Protein 5K9F (pdb70)

InterPro domains:
  IPR011008 Dimeric alpha-beta barrel [SSF54909] (1-102)
  IPR012577 NIPSNAP [PF07978] (4-102)
  IPR051557 NipSnap domain-containing protein [PTHR21017] (2-102)

Foldseek 3Di:
DKKKKKKFAFDPPCQVVLVVLCVVQPVVLLCVLQPAWPDWDADPDDRHRMIMTMGDDPDPVSNVVSVVVSVPDVSSVVSCVVNVNGTDDMDMDMDDDDPPDDD

B-factor: mean 23.03, std 10.85, range [9.34, 76.18]

Nearest PDB structures (foldseek):
  5k9f-assembly1_A  TM=1.010E+00  e=1.153E-21  Paraburkholderia xenovorans LB400
  2ap6-assembly1_A  TM=9.846E-01  e=4.308E-14  Agrobacterium fabrum str. C58
  1vqs-assembly1_B  TM=9.865E-01  e=3.428E-13  Agrobacterium fabrum str. C58
  1vqy-assembly1_C  TM=9.711E-01  e=2.324E-13  Agrobacterium fabrum str. C58
  1vqy-assembly1_B  TM=9.733E-01  e=2.911E-12  Agrobacterium fabrum str. C58

Sequence (103 aa):
MLVEQRTYWLKPGSVSSTFLSSLYEAEGLAIQAGALGGRLLGYYFSETGDLNRVVIQLLWGFDSFEDRTRRKAILSGNPQWKSSFVGRRAGSMIERQSSSTELLTPAPFSPV

Organism: Paraburkholderia xenovorans (strain LB400) (NCBI:txid266265)

Structure (mmCIF, N/CA/C/O backbone):
data_5K9F
#
_entry.id   5K9F
#
_cell.length_a   95.360
_cell.length_b   95.360
_cell.length_c   63.170
_cell.angle_alpha   90.000
_cell.angle_beta   90.000
_cell.angle_gamma   90.000
#
_symmetry.space_group_name_H-M   'I 4 2 2'
#
loop_
_entity.id
_entity.type
_entity.pdbx_description
1 polymer 'NIPSNAP domain protein'
2 non-polymer 'OXAMIC ACID'
3 non-polymer 'ACETATE ION'
4 water water
#
loop_
_atom_site.group_PDB
_atom_site.id
_atom_site.type_symbol
_atom_site.label_atom_id
_atom_site.label_alt_id
_atom_site.label_comp_id
_atom_site.label_asym_id
_atom_site.label_entity_id
_atom_site.label_seq_id
_atom_site.pdbx_PDB_ins_code
_atom_site.Cartn_x
_atom_site.Cartn_y
_atom_site.Cartn_z
_atom_site.occupancy
_atom_site.B_iso_or_equiv
_atom_site.auth_seq_id
_atom_site.auth_comp_id
_atom_site.auth_asym_id
_atom_site.auth_atom_id
_atom_site.pdbx_PDB_model_num
ATOM 1 N N . MET A 1 9 ? 27.609 12.559 4.565 1.00 35.07 9 MET A N 1
ATOM 2 C CA . MET A 1 9 ? 27.194 12.109 3.243 1.00 24.35 9 MET A CA 1
ATOM 3 C C . MET A 1 9 ? 25.659 11.997 3.162 1.00 28.96 9 MET A C 1
ATOM 4 O O . MET A 1 9 ? 24.986 11.624 4.118 1.00 33.09 9 MET A O 1
ATOM 9 N N . LEU A 1 10 ? 25.113 12.371 2.018 1.00 18.40 10 LEU A N 1
ATOM 10 C CA . LEU A 1 10 ? 23.702 12.184 1.718 1.00 16.99 10 LEU A CA 1
ATOM 11 C C . LEU A 1 10 ? 23.572 11.001 0.770 1.00 18.65 10 LEU A C 1
ATOM 12 O O . LEU A 1 10 ? 24.214 10.981 -0.283 1.00 19.03 10 LEU A O 1
ATOM 17 N N . VAL A 1 11 ? 22.740 10.023 1.123 1.00 15.10 11 VAL A N 1
ATOM 18 C CA . VAL A 1 11 ? 22.595 8.813 0.322 1.00 14.19 11 VAL A CA 1
ATOM 19 C C . VAL A 1 11 ? 21.222 8.798 -0.332 1.00 16.66 11 VAL A C 1
ATOM 20 O O . VAL A 1 11 ? 20.202 9.035 0.328 1.00 16.78 11 VAL A O 1
ATOM 24 N N . GLU A 1 12 ? 21.192 8.542 -1.633 1.00 12.33 12 GLU A N 1
ATOM 25 C CA . GLU A 1 12 ? 19.933 8.410 -2.352 1.00 11.58 12 GLU A CA 1
ATOM 26 C C . GLU A 1 12 ? 19.715 6.956 -2.742 1.00 17.24 12 GLU A C 1
ATOM 27 O O . GLU A 1 12 ? 20.614 6.327 -3.314 1.00 13.51 12 GLU A O 1
ATOM 33 N N . GLN A 1 13 ? 18.531 6.413 -2.428 1.00 10.58 13 GLN A N 1
ATOM 34 C CA . GLN A 1 13 ? 18.171 5.062 -2.863 1.00 10.91 13 GLN A CA 1
ATOM 35 C C . GLN A 1 13 ? 17.037 5.189 -3.869 1.00 13.35 13 GLN A C 1
ATOM 36 O O . GLN A 1 13 ? 15.928 5.601 -3.511 1.00 13.16 13 GLN A O 1
ATOM 42 N N . ARG A 1 14 ? 17.310 4.827 -5.122 1.00 10.35 14 ARG A N 1
ATOM 43 C CA . ARG A 1 14 ? 16.331 4.925 -6.199 1.00 10.59 14 ARG A CA 1
ATOM 44 C C . ARG A 1 14 ? 15.854 3.534 -6.572 1.00 11.98 14 ARG A C 1
ATOM 45 O O . ARG A 1 14 ? 16.645 2.588 -6.616 1.00 14.22 14 ARG A O 1
ATOM 53 N N . THR A 1 15 ? 14.567 3.412 -6.863 1.00 10.26 15 THR A N 1
ATOM 54 C CA . THR A 1 15 ? 14.007 2.142 -7.306 1.00 11.70 15 THR A CA 1
ATOM 55 C C . THR A 1 15 ? 13.295 2.365 -8.627 1.00 13.22 15 THR A C 1
ATOM 56 O O . THR A 1 15 ? 12.464 3.270 -8.736 1.00 12.99 15 THR A O 1
ATOM 60 N N . TYR A 1 16 ? 13.585 1.518 -9.612 1.00 11.32 16 TYR A N 1
ATOM 61 C CA . TYR A 1 16 ? 12.818 1.474 -10.848 1.00 12.44 16 TYR A CA 1
ATOM 62 C C . TYR A 1 16 ? 12.098 0.138 -10.920 1.00 13.87 16 TYR A C 1
ATOM 63 O O . TYR A 1 16 ? 12.706 -0.913 -10.687 1.00 14.94 16 TYR A O 1
ATOM 72 N N . TRP A 1 17 ? 10.805 0.180 -11.227 1.00 10.10 17 TRP A N 1
ATOM 73 C CA . TRP A 1 17 ? 10.040 -1.011 -11.553 1.00 10.48 17 TRP A CA 1
ATOM 74 C C . TRP A 1 17 ? 10.024 -1.144 -13.065 1.00 14.72 17 TRP A C 1
ATOM 75 O O . TRP A 1 17 ? 9.566 -0.233 -13.760 1.00 14.93 17 TRP A O 1
ATOM 86 N N . LEU A 1 18 ? 10.533 -2.264 -13.562 1.00 13.21 18 LEU A N 1
ATOM 87 C CA . LEU A 1 18 ? 10.679 -2.518 -14.986 1.00 13.25 18 LEU A CA 1
ATOM 88 C C . LEU A 1 18 ? 9.585 -3.448 -15.492 1.00 14.94 18 LEU A C 1
ATOM 89 O O . LEU A 1 18 ? 8.942 -4.166 -14.724 1.00 17.23 18 LEU A O 1
ATOM 94 N N . LYS A 1 19 ? 9.381 -3.413 -16.807 1.00 15.06 19 LYS A N 1
ATOM 95 C CA . LYS A 1 19 ? 8.475 -4.349 -17.456 1.00 15.26 19 LYS A CA 1
ATOM 96 C C . LYS A 1 19 ? 8.886 -5.782 -17.119 1.00 14.63 19 LYS A C 1
ATOM 97 O O . LYS A 1 19 ? 10.085 -6.092 -17.095 1.00 18.54 19 LYS A O 1
ATOM 99 N N . PRO A 1 20 ? 7.935 -6.671 -16.841 1.00 14.47 20 PRO A N 1
ATOM 100 C CA . PRO A 1 20 ? 8.301 -8.043 -16.478 1.00 15.13 20 PRO A CA 1
ATOM 101 C C . PRO A 1 20 ? 9.233 -8.662 -17.506 1.00 18.44 20 PRO A C 1
ATOM 102 O O . PRO A 1 20 ? 9.025 -8.541 -18.721 1.00 18.40 20 PRO A O 1
ATOM 106 N N . GLY A 1 21 ? 10.295 -9.286 -17.002 1.00 17.60 21 GLY A N 1
ATOM 107 C CA . GLY A 1 21 ? 11.241 -10.001 -17.821 1.00 19.57 21 GLY A CA 1
ATOM 108 C C . GLY A 1 21 ? 12.366 -9.171 -18.392 1.00 18.18 21 GLY A C 1
ATOM 109 O O . GLY A 1 21 ? 13.232 -9.729 -19.078 1.00 20.62 21 GLY A O 1
ATOM 110 N N . SER A 1 22 ? 12.395 -7.869 -18.131 1.00 18.08 22 SER A N 1
ATOM 111 C CA . SER A 1 22 ? 13.304 -6.972 -18.830 1.00 15.78 22 SER A CA 1
ATOM 112 C C . SER A 1 22 ? 14.557 -6.615 -18.032 1.00 15.19 22 SER A C 1
ATOM 113 O O . SER A 1 22 ? 15.397 -5.861 -18.538 1.00 17.00 22 SER A O 1
ATOM 116 N N . VAL A 1 23 ? 14.728 -7.156 -16.820 1.00 15.80 23 VAL A N 1
ATOM 117 C CA . VAL A 1 23 ? 15.842 -6.728 -15.966 1.00 13.85 23 VAL A CA 1
ATOM 118 C C . VAL A 1 23 ? 17.189 -6.990 -16.637 1.00 16.96 23 VAL A C 1
ATOM 119 O O . VAL A 1 23 ? 18.061 -6.115 -16.671 1.00 16.78 23 VAL A O 1
ATOM 123 N N . SER A 1 24 ? 17.398 -8.201 -17.157 1.00 18.08 24 SER A N 1
ATOM 124 C CA A SER A 1 24 ? 18.691 -8.523 -17.759 0.44 18.58 24 SER A CA 1
ATOM 125 C CA B SER A 1 24 ? 18.706 -8.497 -17.735 0.56 17.85 24 SER A CA 1
ATOM 126 C C . SER A 1 24 ? 18.975 -7.640 -18.969 1.00 19.12 24 SER A C 1
ATOM 127 O O . SER A 1 24 ? 20.117 -7.210 -19.190 1.00 22.46 24 SER A O 1
ATOM 132 N N . THR A 1 25 ? 17.946 -7.362 -19.771 1.00 18.02 25 THR A N 1
ATOM 133 C CA . THR A 1 25 ? 18.122 -6.484 -20.926 1.00 19.40 25 THR A CA 1
ATOM 134 C C . THR A 1 25 ? 18.490 -5.073 -20.485 1.00 17.48 25 THR A C 1
ATOM 135 O O . THR A 1 25 ? 19.398 -4.448 -21.056 1.00 19.21 25 THR A O 1
ATOM 139 N N . PHE A 1 26 ? 17.799 -4.561 -19.464 1.00 15.31 26 PHE A N 1
ATOM 140 C CA . PHE A 1 26 ? 18.088 -3.222 -18.959 1.00 14.19 26 PHE A CA 1
ATOM 141 C C . PHE A 1 26 ? 19.511 -3.138 -18.422 1.00 16.92 26 PHE A C 1
ATOM 142 O O . PHE A 1 26 ? 20.249 -2.194 -18.734 1.00 16.94 26 PHE A O 1
ATOM 150 N N . LEU A 1 27 ? 19.911 -4.113 -17.603 1.00 16.83 27 LEU A N 1
ATOM 151 C CA . LEU A 1 27 ? 21.233 -4.049 -16.984 1.00 15.78 27 LEU A CA 1
ATOM 152 C C . LEU A 1 27 ? 22.340 -4.145 -18.026 1.00 17.02 27 LEU A C 1
ATOM 153 O O . LEU A 1 27 ? 23.371 -3.484 -17.896 1.00 19.52 27 LEU A O 1
ATOM 158 N N . SER A 1 28 ? 22.149 -4.971 -19.055 1.00 20.15 28 SER A N 1
ATOM 159 C CA A SER A 1 28 ? 23.147 -5.067 -20.116 0.58 21.13 28 SER A CA 1
ATOM 160 C CA B SER A 1 28 ? 23.145 -5.070 -20.116 0.42 21.21 28 SER A CA 1
ATOM 161 C C . SER A 1 28 ? 23.253 -3.766 -20.898 1.00 19.24 28 SER A C 1
ATOM 162 O O . SER A 1 28 ? 24.363 -3.311 -21.210 1.00 20.10 28 SER A O 1
ATOM 167 N N . LEU A 1 29 ? 22.113 -3.166 -21.239 1.00 19.10 29 LEU A N 1
ATOM 168 C CA . LEU A 1 29 ? 22.117 -1.915 -21.990 1.00 20.53 29 LEU A CA 1
ATOM 169 C C . LEU A 1 29 ? 22.707 -0.782 -21.161 1.00 19.08 29 LEU A C 1
ATOM 170 O O . LEU A 1 29 ? 23.494 0.027 -21.674 1.00 21.33 29 LEU A O 1
ATOM 175 N N . TYR A 1 30 ? 22.345 -0.716 -19.877 1.00 16.96 30 TYR A N 1
ATOM 176 C CA . TYR A 1 30 ? 22.899 0.301 -18.988 1.00 17.43 30 TYR A CA 1
ATOM 177 C C . TYR A 1 30 ? 24.413 0.158 -18.856 1.00 20.04 30 TYR A C 1
ATOM 178 O O . TYR A 1 30 ? 25.155 1.142 -18.973 1.00 19.78 30 TYR A O 1
ATOM 187 N N . GLU A 1 31 ? 24.900 -1.063 -18.615 1.00 18.95 31 GLU A N 1
ATOM 188 C CA . GLU A 1 31 ? 26.343 -1.222 -18.441 1.00 21.64 31 GLU A CA 1
ATOM 189 C C . GLU A 1 31 ? 27.090 -0.799 -19.697 1.00 20.91 31 GLU A C 1
ATOM 190 O O . GLU A 1 31 ? 28.176 -0.205 -19.622 1.00 23.68 31 GLU A O 1
ATOM 196 N N . ALA A 1 32 ? 26.513 -1.075 -20.867 1.00 21.57 32 ALA A N 1
ATOM 197 C CA . ALA A 1 32 ? 27.208 -0.773 -22.111 1.00 23.17 32 ALA A CA 1
ATOM 198 C C . ALA A 1 32 ? 27.130 0.703 -22.487 1.00 21.69 32 ALA A C 1
ATOM 199 O O . ALA A 1 32 ? 28.073 1.230 -23.092 1.00 24.84 32 ALA A O 1
ATOM 201 N N . GLU A 1 33 ? 26.031 1.385 -22.148 1.00 22.83 33 GLU A N 1
ATOM 202 C CA . GLU A 1 33 ? 25.748 2.710 -22.692 1.00 25.78 33 GLU A CA 1
ATOM 203 C C . GLU A 1 33 ? 25.481 3.796 -21.657 1.00 23.67 33 GLU A C 1
ATOM 204 O O . GLU A 1 33 ? 25.533 4.978 -22.022 1.00 25.80 33 GLU A O 1
ATOM 210 N N . GLY A 1 34 ? 25.201 3.455 -20.399 1.00 19.44 34 GLY A N 1
ATOM 211 C CA . GLY A 1 34 ? 24.801 4.451 -19.418 1.00 17.86 34 GLY A CA 1
ATOM 212 C C . GLY A 1 34 ? 25.686 4.577 -18.189 1.00 21.39 34 GLY A C 1
ATOM 213 O O . GLY A 1 34 ? 25.798 5.665 -17.615 1.00 20.06 34 GLY A O 1
ATOM 214 N N . LEU A 1 35 ? 26.318 3.472 -17.779 1.00 18.83 35 LEU A N 1
ATOM 215 C CA . LEU A 1 35 ? 27.051 3.444 -16.514 1.00 18.36 35 LEU A CA 1
ATOM 216 C C . LEU A 1 35 ? 28.190 4.464 -16.482 1.00 21.53 35 LEU A C 1
ATOM 217 O O . LEU A 1 35 ? 28.316 5.237 -15.524 1.00 19.52 35 LEU A O 1
ATOM 222 N N . ALA A 1 36 ? 29.050 4.466 -17.504 1.00 19.57 36 ALA A N 1
ATOM 223 C CA . ALA A 1 36 ? 30.206 5.355 -17.460 1.00 19.79 36 ALA A CA 1
ATOM 224 C C . ALA A 1 36 ? 29.773 6.813 -17.403 1.00 22.36 36 ALA A C 1
ATOM 225 O O . ALA A 1 36 ? 30.350 7.607 -16.654 1.00 23.52 36 ALA A O 1
ATOM 227 N N . ILE A 1 37 ? 28.735 7.170 -18.160 1.00 21.02 37 ILE A N 1
ATOM 228 C CA . ILE A 1 37 ? 28.245 8.547 -18.160 1.00 19.68 37 ILE A CA 1
ATOM 229 C C . ILE A 1 37 ? 27.642 8.901 -16.807 1.00 20.10 37 ILE A C 1
ATOM 230 O O . ILE A 1 37 ? 27.964 9.944 -16.221 1.00 22.24 37 ILE A O 1
ATOM 235 N N . GLN A 1 38 ? 26.755 8.039 -16.296 1.00 19.10 38 GLN A N 1
ATOM 236 C CA . GLN A 1 38 ? 26.043 8.345 -15.059 1.00 16.02 38 GLN A CA 1
ATOM 237 C C . GLN A 1 38 ? 26.986 8.361 -13.862 1.00 19.95 38 GLN A C 1
ATOM 238 O O . GLN A 1 38 ? 26.930 9.274 -13.031 1.00 19.43 38 GLN A O 1
ATOM 244 N N . ALA A 1 39 ? 27.853 7.350 -13.745 1.00 18.50 39 ALA A N 1
ATOM 245 C CA . ALA A 1 39 ? 28.809 7.336 -12.644 1.00 21.55 39 ALA A CA 1
ATOM 246 C C . ALA A 1 39 ? 29.787 8.495 -12.760 1.00 28.45 39 ALA A C 1
ATOM 247 O O . ALA A 1 39 ? 30.204 9.069 -11.748 1.00 23.37 39 ALA A O 1
ATOM 249 N N . GLY A 1 40 ? 30.163 8.857 -13.987 1.00 23.33 40 GLY A N 1
ATOM 250 C CA . GLY A 1 40 ? 31.056 9.988 -14.163 1.00 24.37 40 GLY A CA 1
ATOM 251 C C . GLY A 1 40 ? 30.445 11.288 -13.676 1.00 26.98 40 GLY A C 1
ATOM 252 O O . GLY A 1 40 ? 31.126 12.118 -13.072 1.00 28.53 40 GLY A O 1
ATOM 253 N N . ALA A 1 41 ? 29.149 11.472 -13.915 1.00 20.19 41 ALA A N 1
ATOM 254 C CA . ALA A 1 41 ? 28.484 12.708 -13.519 1.00 20.41 41 ALA A CA 1
ATOM 255 C C . ALA A 1 41 ? 28.146 12.721 -12.034 1.00 22.12 41 ALA A C 1
ATOM 256 O O . ALA A 1 41 ? 28.324 13.745 -11.361 1.00 20.03 41 ALA A O 1
ATOM 258 N N . LEU A 1 42 ? 27.623 11.609 -11.516 1.00 18.30 42 LEU A N 1
ATOM 259 C CA . LEU A 1 42 ? 27.106 11.590 -10.152 1.00 15.37 42 LEU A CA 1
ATOM 260 C C . LEU A 1 42 ? 28.187 11.327 -9.116 1.00 20.72 42 LEU A C 1
ATOM 261 O O . LEU A 1 42 ? 28.067 11.795 -7.976 1.00 20.40 42 LEU A O 1
ATOM 266 N N A GLY A 1 43 ? 29.238 10.624 -9.527 0.43 18.90 43 GLY A N 1
ATOM 267 N N B GLY A 1 43 ? 29.231 10.562 -9.430 0.57 18.63 43 GLY A N 1
ATOM 268 C CA A GLY A 1 43 ? 30.356 10.298 -8.678 0.43 21.71 43 GLY A CA 1
ATOM 269 C CA B GLY A 1 43 ? 30.380 10.548 -8.534 0.57 20.63 43 GLY A CA 1
ATOM 270 C C A GLY A 1 43 ? 30.249 8.908 -8.094 0.43 22.34 43 GLY A C 1
ATOM 271 C C B GLY A 1 43 ? 30.683 9.333 -7.668 0.57 23.73 43 GLY A C 1
ATOM 272 O O A GLY A 1 43 ? 30.604 7.911 -8.728 0.43 28.59 43 GLY A O 1
ATOM 273 O O B GLY A 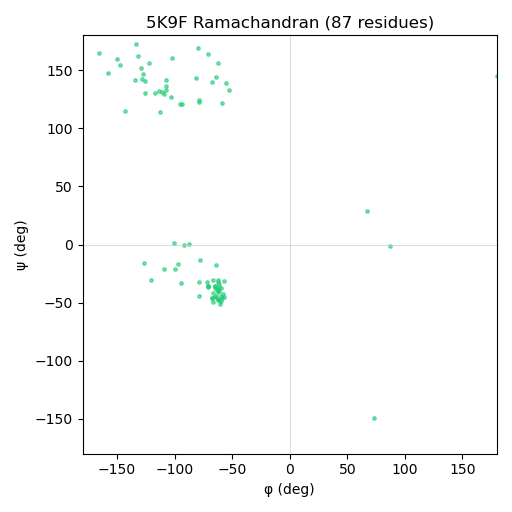1 43 ? 31.824 8.858 -7.670 0.57 25.11 43 GLY A O 1
ATOM 274 N N . ARG A 1 44 ? 29.712 8.842 -6.893 1.00 19.40 44 ARG A N 1
ATOM 275 C CA . ARG A 1 44 ? 29.930 7.713 -5.984 1.00 19.07 44 ARG A CA 1
ATOM 276 C C . ARG A 1 44 ? 28.761 6.733 -6.034 1.00 16.08 44 ARG A C 1
ATOM 277 O O . ARG A 1 44 ? 27.762 6.920 -5.336 1.00 18.78 44 ARG A O 1
ATOM 285 N N . LEU A 1 45 ? 28.907 5.672 -6.835 1.00 17.32 45 LEU A N 1
ATOM 286 C CA . LEU A 1 45 ? 27.940 4.572 -6.822 1.00 14.42 45 LEU A CA 1
ATOM 287 C C . LEU A 1 45 ? 28.228 3.682 -5.623 1.00 17.94 45 LEU A C 1
ATOM 288 O O . LEU A 1 45 ? 29.355 3.195 -5.466 1.00 21.38 45 LEU A O 1
ATOM 293 N N . LEU A 1 46 ? 27.219 3.476 -4.777 1.00 14.23 46 LEU A N 1
ATOM 294 C CA . LEU A 1 46 ? 27.361 2.650 -3.583 1.00 14.10 46 LEU A CA 1
ATOM 295 C C . LEU A 1 46 ? 26.812 1.246 -3.758 1.00 19.18 46 LEU A C 1
ATOM 296 O O . LEU A 1 46 ? 27.206 0.345 -3.008 1.00 22.29 46 LEU A O 1
ATOM 301 N N . GLY A 1 47 ? 25.919 1.045 -4.720 1.00 14.79 47 GLY A N 1
ATOM 302 C CA . GLY A 1 47 ? 25.328 -0.253 -4.958 1.00 15.61 47 GLY A CA 1
ATOM 303 C C . GLY A 1 47 ? 24.344 -0.188 -6.103 1.00 14.53 47 GLY A C 1
ATOM 304 O O . GLY A 1 47 ? 23.661 0.827 -6.297 1.00 12.66 47 GLY A O 1
ATOM 305 N N . TYR A 1 48 ? 24.272 -1.256 -6.888 1.00 12.85 48 TYR A N 1
ATOM 306 C CA . TYR A 1 48 ? 23.330 -1.335 -8.002 1.00 12.24 48 TYR A CA 1
ATOM 307 C C . TYR A 1 48 ? 22.857 -2.781 -8.040 1.00 11.59 48 TYR A C 1
ATOM 308 O O . TYR A 1 48 ? 23.663 -3.686 -8.282 1.00 14.22 48 TYR A O 1
ATOM 317 N N . TYR A 1 49 ? 21.573 -3.001 -7.779 1.00 10.76 49 TYR A N 1
ATOM 318 C CA . TYR A 1 49 ? 21.041 -4.335 -7.520 1.00 10.68 49 TYR A CA 1
ATOM 319 C C . TYR A 1 49 ? 19.782 -4.598 -8.333 1.00 13.80 49 TYR A C 1
ATOM 320 O O . TYR A 1 49 ? 19.113 -3.674 -8.806 1.00 13.88 49 TYR A O 1
ATOM 329 N N . PHE A 1 50 ? 19.428 -5.878 -8.454 1.00 13.30 50 PHE A N 1
ATOM 330 C CA . PHE A 1 50 ? 18.069 -6.231 -8.846 1.00 12.36 50 PHE A CA 1
ATOM 331 C C . PHE A 1 50 ? 17.437 -7.110 -7.772 1.00 12.16 50 PHE A C 1
ATOM 332 O O . PHE A 1 50 ? 18.126 -7.747 -6.974 1.00 11.57 50 PHE A O 1
ATOM 340 N N . SER A 1 51 ? 16.106 -7.104 -7.718 1.00 11.01 51 SER A N 1
ATOM 341 C CA . SER A 1 51 ? 15.425 -7.780 -6.623 1.00 10.21 51 SER A CA 1
ATOM 342 C C . SER A 1 51 ? 15.312 -9.280 -6.871 1.00 13.93 51 SER A C 1
ATOM 343 O O . SER A 1 51 ? 15.115 -9.733 -8.002 1.00 13.77 51 SER A O 1
ATOM 346 N N . GLU A 1 52 ? 15.437 -10.054 -5.788 1.00 11.41 52 GLU A N 1
ATOM 347 C CA . GLU A 1 52 ? 15.151 -11.484 -5.803 1.00 11.88 52 GLU A CA 1
ATOM 348 C C . GLU A 1 52 ? 13.891 -11.838 -5.036 1.00 11.74 52 GLU A C 1
ATOM 349 O O . GLU A 1 52 ? 13.317 -12.898 -5.280 1.00 13.30 52 GLU A O 1
ATOM 355 N N . THR A 1 53 ? 13.445 -10.973 -4.127 1.00 11.79 53 THR A N 1
ATOM 356 C CA . THR A 1 53 ? 12.182 -11.152 -3.423 1.00 12.37 53 THR A CA 1
ATOM 357 C C . THR A 1 53 ? 11.418 -9.836 -3.430 1.00 11.35 53 THR A C 1
ATOM 358 O O . THR A 1 53 ? 11.924 -8.782 -3.849 1.00 13.38 53 THR A O 1
ATOM 362 N N . GLY A 1 54 ? 10.185 -9.905 -2.950 1.00 11.78 54 GLY A N 1
ATOM 363 C CA . GLY A 1 54 ? 9.303 -8.763 -3.017 1.00 12.64 54 GLY A CA 1
ATOM 364 C C . GLY A 1 54 ? 8.844 -8.561 -4.448 1.00 10.20 54 GLY A C 1
ATOM 365 O O . GLY A 1 54 ? 8.735 -9.512 -5.236 1.00 14.12 54 GLY A O 1
ATOM 366 N N . ASP A 1 55 ? 8.594 -7.300 -4.797 1.00 10.94 55 ASP A N 1
ATOM 367 C CA . ASP A 1 55 ? 8.301 -6.996 -6.186 1.00 13.20 55 ASP A CA 1
ATOM 368 C C . ASP A 1 55 ? 9.488 -7.435 -7.033 1.00 14.86 55 ASP A C 1
ATOM 369 O O . ASP A 1 55 ? 10.622 -7.012 -6.794 1.00 13.37 55 ASP A O 1
ATOM 374 N N . LEU A 1 56 ? 9.239 -8.315 -7.988 1.00 12.98 56 LEU A N 1
ATOM 375 C CA . LEU A 1 56 ? 10.280 -8.681 -8.920 1.00 12.92 56 LEU A CA 1
ATOM 376 C C . LEU A 1 56 ? 10.381 -7.591 -9.985 1.00 16.48 56 LEU A C 1
ATOM 377 O O . LEU A 1 56 ? 9.552 -6.682 -10.067 1.00 16.82 56 LEU A O 1
ATOM 382 N N . ASN A 1 57 ? 11.432 -7.670 -10.778 1.00 16.06 57 ASN A N 1
ATOM 383 C CA . ASN A 1 57 ? 11.668 -6.705 -11.852 1.00 13.45 57 ASN A CA 1
ATOM 384 C C . ASN A 1 57 ? 11.979 -5.307 -11.329 1.00 12.71 57 ASN A C 1
ATOM 385 O O . ASN A 1 57 ? 11.697 -4.315 -12.006 1.00 13.60 57 ASN A O 1
ATOM 390 N N . ARG A 1 58 ? 12.565 -5.207 -10.138 1.00 9.99 58 ARG A N 1
ATOM 391 C CA . ARG A 1 58 ? 13.047 -3.939 -9.618 1.00 10.61 58 ARG A CA 1
ATOM 392 C C . ARG A 1 58 ? 14.541 -3.839 -9.805 1.00 11.11 58 ARG A C 1
ATOM 393 O O . ARG A 1 58 ? 15.270 -4.817 -9.603 1.00 12.59 58 ARG A O 1
ATOM 401 N N A VAL A 1 59 ? 14.988 -2.643 -10.168 0.46 10.80 59 VAL A N 1
ATOM 402 N N B VAL A 1 59 ? 15.017 -2.655 -10.177 0.54 11.76 59 VAL A N 1
ATOM 403 C CA A VAL A 1 59 ? 16.386 -2.248 -10.093 0.46 12.99 59 VAL A CA 1
ATOM 404 C CA B VAL A 1 59 ? 16.433 -2.333 -10.054 0.54 12.63 59 VAL A CA 1
ATOM 405 C C A VAL A 1 59 ? 16.502 -1.223 -8.974 0.46 13.97 59 VAL A C 1
ATOM 406 C C B VAL A 1 59 ? 16.568 -1.209 -9.039 0.54 15.36 59 VAL A C 1
ATOM 407 O O A VAL A 1 59 ? 15.666 -0.319 -8.869 0.46 11.98 59 VAL A O 1
ATOM 408 O O B VAL A 1 59 ? 15.817 -0.227 -9.077 0.54 14.56 59 VAL A O 1
ATOM 415 N N . ILE A 1 60 ? 17.513 -1.372 -8.122 1.00 13.31 60 ILE A N 1
ATOM 416 C CA . ILE A 1 60 ? 17.665 -0.531 -6.947 1.00 12.60 60 ILE A CA 1
ATOM 417 C C . ILE A 1 60 ? 19.083 0.005 -6.946 1.00 11.92 60 ILE A C 1
ATOM 418 O O . ILE A 1 60 ? 20.040 -0.774 -7.047 1.00 13.63 60 ILE A O 1
ATOM 423 N N . GLN A 1 61 ? 19.227 1.332 -6.855 1.00 11.68 61 GLN A N 1
ATOM 424 C CA . GLN A 1 61 ? 20.560 1.914 -6.876 1.00 13.68 61 GLN A CA 1
ATOM 425 C C . GLN A 1 61 ? 20.753 2.853 -5.698 1.00 14.34 61 GLN A C 1
ATOM 426 O O . GLN A 1 61 ? 19.834 3.561 -5.292 1.00 14.62 61 GLN A O 1
ATOM 432 N N . LEU A 1 62 ? 21.957 2.841 -5.139 1.00 11.26 62 LEU A N 1
ATOM 433 C CA A LEU A 1 62 ? 22.319 3.749 -4.064 0.64 11.83 62 LEU A CA 1
ATOM 434 C CA B LEU A 1 62 ? 22.344 3.726 -4.048 0.36 13.06 62 LEU A CA 1
ATOM 435 C C . LEU A 1 62 ? 23.480 4.614 -4.523 1.00 13.99 62 LEU A C 1
ATOM 436 O O . LEU A 1 62 ? 24.479 4.103 -5.031 1.00 13.73 62 LEU A O 1
ATOM 445 N N . TRP A 1 63 ? 23.330 5.924 -4.342 1.00 11.94 63 TRP A N 1
ATOM 446 C CA . TRP A 1 63 ? 24.340 6.915 -4.710 1.00 11.36 63 TRP A CA 1
ATOM 447 C C . TRP A 1 63 ? 24.668 7.777 -3.503 1.00 13.29 63 TRP A C 1
ATOM 448 O O . TRP A 1 63 ? 23.774 8.144 -2.737 1.00 15.75 63 TRP A O 1
ATOM 459 N N . GLY A 1 64 ? 25.949 8.105 -3.336 1.00 14.15 64 GLY A N 1
ATOM 460 C CA . GLY A 1 64 ? 26.401 8.957 -2.248 1.00 14.71 64 GLY A CA 1
ATOM 461 C C . GLY A 1 64 ? 26.794 10.337 -2.759 1.00 16.92 64 GLY A C 1
ATOM 462 O O . GLY A 1 64 ? 27.528 10.457 -3.741 1.00 20.29 64 GLY A O 1
ATOM 463 N N . PHE A 1 65 ? 26.311 11.370 -2.062 1.00 15.47 65 PHE A N 1
ATOM 464 C CA . PHE A 1 65 ? 26.579 12.756 -2.434 1.00 14.59 65 PHE A CA 1
ATOM 465 C C . PHE A 1 65 ? 27.130 13.534 -1.250 1.00 16.10 65 PHE A C 1
ATOM 466 O O . PHE A 1 65 ? 26.761 13.286 -0.099 1.00 18.34 65 PHE A O 1
ATOM 474 N N . ASP A 1 66 ? 28.022 14.489 -1.548 1.00 16.95 66 ASP A N 1
ATOM 475 C CA . ASP A 1 66 ? 28.560 15.349 -0.499 1.00 19.77 66 ASP A CA 1
ATOM 476 C C . ASP A 1 66 ? 27.466 16.174 0.161 1.00 22.85 66 ASP A C 1
ATOM 477 O O . ASP A 1 66 ? 27.550 16.481 1.356 1.00 24.15 66 ASP A O 1
ATOM 482 N N . SER A 1 67 ? 26.444 16.549 -0.599 1.00 19.07 67 SER A N 1
ATOM 483 C CA . SER A 1 67 ? 25.381 17.411 -0.107 1.00 18.86 67 SER A CA 1
ATOM 484 C C . SER A 1 67 ? 24.225 17.352 -1.089 1.00 18.79 67 SER A C 1
ATOM 485 O O . SER A 1 67 ? 24.376 16.908 -2.230 1.00 17.91 67 SER A O 1
ATOM 488 N N . PHE A 1 68 ? 23.066 17.831 -0.637 1.00 18.96 68 PHE A N 1
ATOM 489 C CA . PHE A 1 68 ? 21.933 17.960 -1.547 1.00 19.14 68 PHE 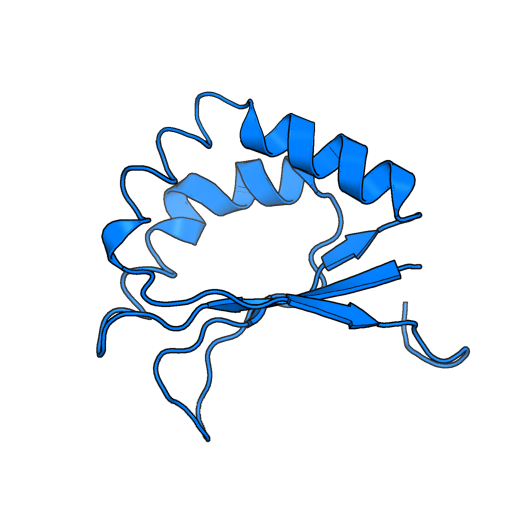A CA 1
ATOM 490 C C . PHE A 1 68 ? 22.253 18.934 -2.678 1.00 17.98 68 PHE A C 1
ATOM 491 O O . PHE A 1 68 ? 21.908 18.682 -3.842 1.00 17.50 68 PHE A O 1
ATOM 499 N N . GLU A 1 69 ? 22.928 20.047 -2.354 1.00 17.62 69 GLU A N 1
ATOM 500 C CA . GLU A 1 69 ? 23.311 21.015 -3.378 1.00 20.81 69 GLU A CA 1
ATOM 501 C C . GLU A 1 69 ? 24.165 20.362 -4.456 1.00 18.31 69 GLU A C 1
ATOM 502 O O . GLU A 1 69 ? 23.972 20.616 -5.652 1.00 19.07 69 GLU A O 1
ATOM 504 N N . ASP A 1 70 ? 25.116 19.517 -4.055 1.00 18.61 70 ASP A N 1
ATOM 505 C CA . ASP A 1 70 ? 25.955 18.871 -5.060 1.00 21.69 70 ASP A CA 1
ATOM 506 C C . ASP A 1 70 ? 25.176 17.826 -5.850 1.00 16.89 70 ASP A C 1
ATOM 507 O O . ASP A 1 70 ? 25.416 17.649 -7.049 1.00 17.37 70 ASP A O 1
ATOM 512 N N . ARG A 1 71 ? 24.261 17.105 -5.198 1.00 15.26 71 ARG A N 1
ATOM 513 C CA . ARG A 1 71 ? 23.380 16.214 -5.942 1.00 12.99 71 ARG A CA 1
ATOM 514 C C . ARG A 1 71 ? 22.615 16.986 -7.012 1.00 15.97 71 ARG A C 1
ATOM 515 O O . ARG A 1 71 ? 22.510 16.541 -8.159 1.00 16.57 71 ARG A O 1
ATOM 523 N N . THR A 1 72 ? 22.069 18.150 -6.655 1.00 15.23 72 THR A N 1
ATOM 524 C CA . THR A 1 72 ? 21.334 18.948 -7.636 1.00 17.21 72 THR A CA 1
ATOM 525 C C . THR A 1 72 ? 22.231 19.311 -8.810 1.00 19.20 72 THR A C 1
ATOM 526 O O . THR A 1 72 ? 21.845 19.172 -9.975 1.00 18.25 72 THR A O 1
ATOM 530 N N . ARG A 1 73 ? 23.450 19.757 -8.512 1.00 15.50 73 ARG A N 1
ATOM 531 C CA . ARG A 1 73 ? 24.375 20.165 -9.567 1.00 15.43 73 ARG A CA 1
ATOM 532 C C . ARG A 1 73 ? 24.709 18.991 -10.482 1.00 16.70 73 ARG A C 1
ATO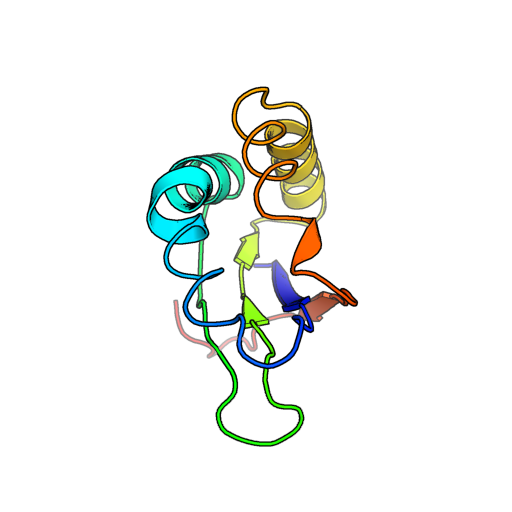M 533 O O . ARG A 1 73 ? 24.676 19.111 -11.713 1.00 17.54 73 ARG A O 1
ATOM 541 N N . ARG A 1 74 ? 25.023 17.839 -9.891 1.00 17.73 74 ARG A N 1
ATOM 542 C CA . ARG A 1 74 ? 25.451 16.699 -10.691 1.00 17.90 74 ARG A CA 1
ATOM 543 C C . ARG A 1 74 ? 24.295 16.118 -11.493 1.00 16.23 74 ARG A C 1
ATOM 544 O O . ARG A 1 74 ? 24.490 15.658 -12.625 1.00 17.19 74 ARG A O 1
ATOM 552 N N . LYS A 1 75 ? 23.082 16.119 -10.928 1.00 16.38 75 LYS A N 1
ATOM 553 C CA . LYS A 1 75 ? 21.935 15.620 -11.681 1.00 16.05 75 LYS A CA 1
ATOM 554 C C . LYS A 1 75 ? 21.634 16.487 -12.896 1.00 18.02 75 LYS A C 1
ATOM 555 O O . LYS A 1 75 ? 21.223 15.971 -13.943 1.00 18.52 75 LYS A O 1
ATOM 561 N N . ALA A 1 76 ? 21.822 17.806 -12.781 1.00 17.39 76 ALA A N 1
ATOM 562 C CA . ALA A 1 76 ? 21.583 18.670 -13.931 1.00 18.98 76 ALA A CA 1
ATOM 563 C C . ALA A 1 76 ? 22.666 18.475 -14.983 1.00 19.42 76 ALA A C 1
ATOM 564 O O . ALA A 1 76 ? 22.389 18.540 -16.188 1.00 22.69 76 ALA A O 1
ATOM 566 N N . ILE A 1 77 ? 23.906 18.235 -14.545 1.00 18.56 77 ILE A N 1
ATOM 567 C CA . ILE A 1 77 ? 24.971 17.916 -15.491 1.00 19.15 77 ILE A CA 1
ATOM 568 C C . ILE A 1 77 ? 24.622 16.657 -16.265 1.00 21.54 77 ILE A C 1
ATOM 569 O O . ILE A 1 77 ? 24.786 16.594 -17.491 1.00 21.12 77 ILE A O 1
ATOM 574 N N . LEU A 1 78 ? 24.122 15.640 -15.565 1.00 18.31 78 LEU A N 1
ATOM 575 C CA . LEU A 1 78 ? 23.789 14.391 -16.237 1.00 17.39 78 LEU A CA 1
ATOM 576 C C . LEU A 1 78 ? 22.611 14.579 -17.184 1.00 18.87 78 LEU A C 1
ATOM 577 O O . LEU A 1 78 ? 22.653 14.135 -18.338 1.00 19.94 78 LEU A O 1
ATOM 582 N N . SER A 1 79 ? 21.557 15.257 -16.713 1.00 20.68 79 SER A N 1
ATOM 583 C CA . SER A 1 79 ? 20.340 15.416 -17.508 1.00 20.76 79 SER A CA 1
ATOM 584 C C . SER A 1 79 ? 20.590 16.177 -18.797 1.00 22.92 79 SER A C 1
ATOM 585 O O . SER A 1 79 ? 19.896 15.947 -19.795 1.00 25.06 79 SER A O 1
ATOM 588 N N . GLY A 1 80 ? 21.556 17.091 -18.800 1.00 21.37 80 GLY A N 1
ATOM 589 C CA . GLY A 1 80 ? 21.874 17.826 -20.001 1.00 21.38 80 GLY A CA 1
ATOM 590 C C . GLY A 1 80 ? 22.873 17.171 -20.925 1.00 18.47 80 GLY A C 1
ATOM 591 O O . GLY A 1 80 ? 23.200 17.743 -21.969 1.00 23.58 80 GLY A O 1
ATOM 592 N N . ASN A 1 81 ? 23.363 15.986 -20.584 1.00 23.23 81 ASN A N 1
ATOM 593 C CA . ASN A 1 81 ? 24.395 15.334 -21.384 1.00 22.84 81 ASN A CA 1
ATOM 594 C C . ASN A 1 81 ? 23.765 14.691 -22.616 1.00 19.16 81 ASN A C 1
ATOM 595 O O . ASN A 1 81 ? 22.869 13.854 -22.474 1.00 21.61 81 ASN A O 1
ATOM 600 N N . PRO A 1 82 ? 24.191 15.051 -23.829 1.00 21.17 82 PRO A N 1
ATOM 601 C CA . PRO A 1 82 ? 23.539 14.489 -25.025 1.00 24.50 82 PRO A CA 1
ATOM 602 C C . PRO A 1 82 ? 23.640 12.978 -25.130 1.00 26.12 82 PRO A C 1
ATOM 603 O O . PRO A 1 82 ? 22.703 12.343 -25.630 1.00 27.23 82 PRO A O 1
ATOM 607 N N . GLN A 1 83 ? 24.743 12.373 -24.684 1.00 24.67 83 GLN A N 1
ATOM 608 C CA . GLN A 1 83 ? 24.825 10.919 -24.730 1.00 23.98 83 GLN A CA 1
ATOM 609 C C . GLN A 1 83 ? 23.917 10.278 -23.690 1.00 24.19 83 GLN A C 1
ATOM 610 O O . GLN A 1 83 ? 23.389 9.182 -23.921 1.00 25.02 83 GLN A O 1
ATOM 616 N N . TRP A 1 84 ? 23.718 10.936 -22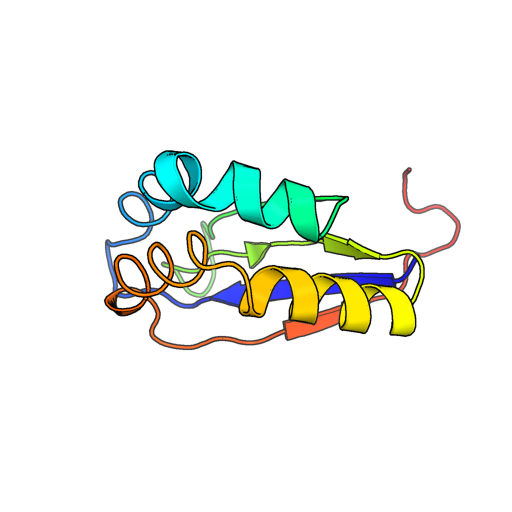.547 1.00 20.52 84 TRP A N 1
ATOM 617 C CA . TRP A 1 84 ? 22.763 10.414 -21.576 1.00 20.30 84 TRP A CA 1
ATOM 618 C C . TRP A 1 84 ? 21.350 10.446 -22.140 1.00 25.60 84 TRP A C 1
ATOM 619 O O . TRP A 1 84 ? 20.586 9.482 -21.996 1.00 21.19 84 TRP A O 1
ATOM 630 N N . LYS A 1 85 ? 20.978 11.561 -22.76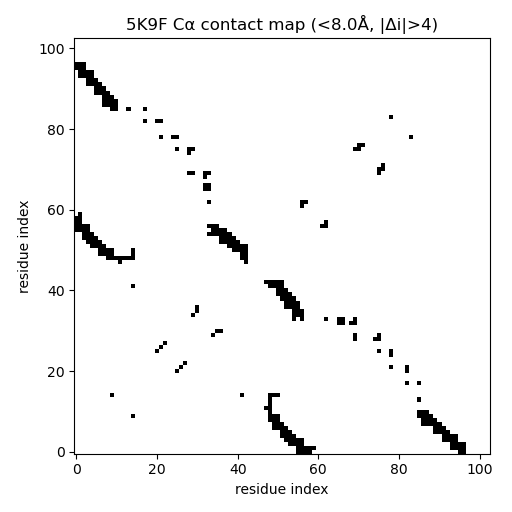5 1.00 22.16 85 LYS A N 1
ATOM 631 C CA . LYS A 1 85 ? 19.653 11.673 -23.369 1.00 26.29 85 LYS A CA 1
ATOM 632 C C . LYS A 1 85 ? 19.418 10.555 -24.374 1.00 24.48 85 LYS A C 1
ATOM 633 O O . LYS A 1 85 ? 18.321 9.981 -24.434 1.00 26.23 85 LYS A O 1
ATOM 639 N N A SER A 1 86 ? 20.439 10.222 -25.165 0.55 27.00 86 SER A N 1
ATOM 640 N N B SER A 1 86 ? 20.443 10.226 -25.162 0.45 27.09 86 SER A N 1
ATOM 641 C CA A SER A 1 86 ? 20.302 9.140 -26.134 0.55 30.52 86 SER A CA 1
ATOM 642 C CA B SER A 1 86 ? 20.331 9.146 -26.138 0.45 30.44 86 SER A CA 1
ATOM 643 C C A SER A 1 86 ? 20.047 7.814 -25.434 0.55 30.54 86 SER A C 1
ATOM 644 C C B SER A 1 86 ? 20.068 7.814 -25.450 0.45 30.36 86 SER A C 1
ATOM 645 O O A SER A 1 86 ? 19.153 7.054 -25.825 0.55 29.82 86 SER A O 1
ATOM 646 O O B SER A 1 86 ? 19.186 7.051 -25.862 0.45 30.29 86 SER A O 1
ATOM 651 N N . PHE A 1 87 ? 20.824 7.521 -24.389 1.00 24.88 87 PHE A N 1
ATOM 652 C CA . PHE A 1 87 ? 20.617 6.281 -23.651 1.00 22.74 87 PHE A CA 1
ATOM 653 C C . PHE A 1 87 ? 19.231 6.235 -23.020 1.00 23.92 87 PHE A C 1
ATOM 654 O O . PHE A 1 87 ? 18.556 5.197 -23.061 1.00 27.07 87 PHE A O 1
ATOM 662 N N . VAL A 1 88 ? 18.786 7.346 -22.427 1.00 21.43 88 VAL A N 1
ATOM 663 C CA . VAL A 1 88 ? 17.455 7.358 -21.823 1.00 19.47 88 VAL A CA 1
ATOM 664 C C . VAL A 1 88 ? 16.393 7.055 -22.875 1.00 26.33 88 VAL A C 1
ATOM 665 O O . VAL A 1 88 ? 15.416 6.343 -22.603 1.00 28.71 88 VAL A O 1
ATOM 669 N N . GLY A 1 89 ? 16.585 7.566 -24.094 1.00 28.63 89 GLY A N 1
ATOM 670 C CA . GLY A 1 89 ? 15.660 7.262 -25.176 1.00 31.29 89 GLY A CA 1
ATOM 671 C C . GLY A 1 89 ? 15.611 5.782 -25.509 1.00 32.74 89 GLY A C 1
ATOM 672 O O . GLY A 1 89 ? 14.541 5.232 -25.780 1.00 36.81 89 GLY A O 1
ATOM 673 N N . ARG A 1 90 ? 16.763 5.111 -25.469 1.00 25.22 90 ARG A N 1
ATOM 674 C CA A ARG A 1 90 ? 16.816 3.699 -25.835 0.52 26.17 90 ARG A CA 1
ATOM 675 C CA B ARG A 1 90 ? 16.819 3.699 -25.834 0.48 26.27 90 ARG A CA 1
ATOM 676 C C . ARG A 1 90 ? 16.371 2.783 -24.700 1.00 25.81 90 ARG A C 1
ATOM 677 O O . ARG A 1 90 ? 15.802 1.716 -24.961 1.00 28.35 90 ARG A O 1
ATOM 692 N N . ALA A 1 91 ? 16.617 3.166 -23.447 1.00 21.66 91 ALA A N 1
ATOM 693 C CA . ALA A 1 91 ? 16.303 2.304 -22.313 1.00 24.11 91 ALA A CA 1
ATOM 694 C C . ALA A 1 91 ? 14.973 2.626 -21.654 1.00 22.60 91 ALA A C 1
ATOM 695 O O . ALA A 1 91 ? 14.446 1.785 -20.915 1.00 21.05 91 ALA A O 1
ATOM 697 N N . GLY A 1 92 ? 14.414 3.808 -21.916 1.00 24.80 92 GLY A N 1
ATOM 698 C CA . GLY A 1 92 ? 13.343 4.318 -21.078 1.00 25.46 92 GLY A CA 1
ATOM 699 C C . GLY A 1 92 ? 12.063 3.516 -21.145 1.00 26.38 92 GLY A C 1
ATOM 700 O O . GLY A 1 92 ? 11.332 3.439 -20.154 1.00 28.44 92 GLY A O 1
ATOM 701 N N . SER A 1 93 ? 11.775 2.898 -22.296 1.00 22.77 93 SER A N 1
ATOM 702 C CA . SER A 1 93 ? 10.524 2.167 -22.446 1.00 25.32 93 SER A CA 1
ATOM 703 C C . SER A 1 93 ? 10.431 0.970 -21.503 1.00 26.63 93 SER A C 1
ATOM 704 O O . SER A 1 93 ? 9.324 0.475 -21.263 1.00 26.98 93 SER A O 1
ATOM 707 N N . MET A 1 94 ? 11.552 0.500 -20.950 1.00 17.48 94 MET A N 1
ATOM 708 C CA . MET A 1 94 ? 11.487 -0.601 -19.998 1.00 15.80 94 MET A CA 1
ATOM 709 C C . MET A 1 94 ? 11.040 -0.154 -18.612 1.00 14.31 94 MET A C 1
ATOM 710 O O . MET A 1 94 ? 10.687 -0.999 -17.789 1.00 14.96 94 MET A O 1
ATOM 715 N N . ILE A 1 95 ? 11.029 1.149 -18.335 1.00 17.50 95 ILE A N 1
ATOM 716 C CA . ILE A 1 95 ? 10.761 1.640 -16.985 1.00 16.16 95 ILE A CA 1
ATOM 717 C C . ILE A 1 95 ? 9.273 1.943 -16.828 1.00 18.20 95 ILE A C 1
ATOM 718 O O . ILE A 1 95 ? 8.712 2.768 -17.562 1.00 22.20 95 ILE A O 1
ATOM 723 N N . GLU A 1 96 ? 8.629 1.273 -15.868 1.00 14.43 96 GLU A N 1
ATOM 724 C CA . GLU A 1 96 ? 7.201 1.489 -15.631 1.00 15.26 96 GLU A CA 1
ATOM 725 C C . GLU A 1 96 ? 6.930 2.514 -14.541 1.00 13.60 96 GLU A C 1
ATOM 726 O O . GLU A 1 96 ? 5.942 3.266 -14.629 1.00 17.46 96 GLU A O 1
ATOM 732 N N . ARG A 1 97 ? 7.793 2.584 -13.537 1.00 13.12 97 ARG A N 1
ATOM 733 C CA . ARG A 1 97 ? 7.554 3.416 -12.364 1.00 12.36 97 ARG A CA 1
ATOM 734 C C . ARG A 1 97 ? 8.896 3.705 -11.700 1.00 12.08 97 ARG A C 1
ATOM 735 O O . ARG A 1 97 ? 9.814 2.885 -11.765 1.00 12.86 97 ARG A O 1
ATOM 743 N N . GLN A 1 98 ? 9.025 4.893 -11.090 1.00 12.19 98 GLN A N 1
ATOM 744 C CA . GLN A 1 98 ? 10.269 5.268 -10.429 1.00 11.14 98 GLN A CA 1
ATOM 745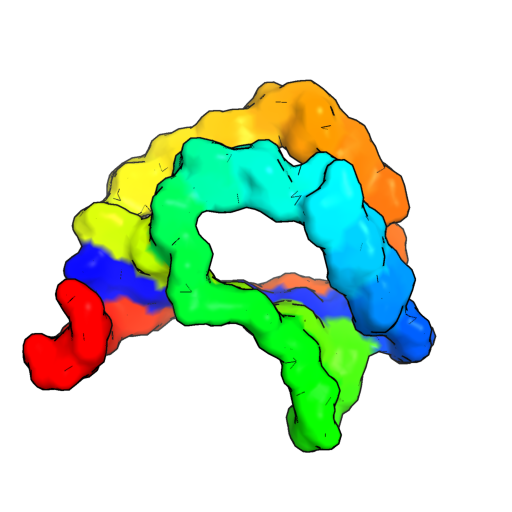 C C . GLN A 1 98 ? 9.975 5.878 -9.071 1.00 14.01 98 GLN A C 1
ATOM 746 O O . GLN A 1 98 ? 9.008 6.630 -8.929 1.00 14.33 98 GLN A O 1
ATOM 752 N N . SER A 1 99 ? 10.812 5.568 -8.081 1.00 10.33 99 SER A N 1
ATOM 753 C CA A SER A 1 99 ? 10.705 6.186 -6.766 0.33 9.88 99 SER A CA 1
ATOM 754 C CA B SER A 1 99 ? 10.707 6.193 -6.769 0.40 9.59 99 SER A CA 1
ATOM 755 C CA C SER A 1 99 ? 10.707 6.186 -6.764 0.26 10.20 99 SER A CA 1
ATOM 756 C C . SER A 1 99 ? 12.101 6.449 -6.222 1.00 12.63 99 SER A C 1
ATOM 757 O O . SER A 1 99 ? 13.074 5.835 -6.645 1.00 11.92 99 SER A O 1
ATOM 764 N N . THR A 1 100 ? 12.191 7.378 -5.267 1.00 11.06 100 THR A N 1
ATOM 765 C CA . THR A 1 100 ? 13.484 7.610 -4.636 1.00 12.72 100 THR A CA 1
ATOM 766 C C . THR A 1 100 ? 13.297 8.085 -3.198 1.00 14.06 100 THR A C 1
ATOM 767 O O . THR A 1 100 ? 12.230 8.554 -2.800 1.00 14.06 100 THR A O 1
ATOM 771 N N . GLU A 1 101 ? 14.354 7.934 -2.407 1.00 10.68 101 GLU A N 1
ATOM 772 C CA . GLU A 1 101 ? 14.314 8.364 -1.015 1.00 9.34 101 GLU A CA 1
ATOM 773 C C . GLU A 1 101 ? 15.702 8.827 -0.611 1.00 10.90 101 GLU A C 1
ATOM 774 O O . GLU A 1 101 ? 16.706 8.397 -1.186 1.00 12.01 101 GLU A O 1
ATOM 780 N N . LEU A 1 102 ? 15.755 9.714 0.378 1.00 10.96 102 LEU A N 1
ATOM 781 C CA . LEU A 1 102 ? 17.031 10.200 0.889 1.00 9.83 102 LEU A CA 1
ATOM 782 C C . LEU A 1 102 ? 17.282 9.602 2.260 1.00 12.32 102 LEU A C 1
ATOM 783 O O . LEU A 1 102 ? 16.363 9.508 3.086 1.00 12.16 102 LEU A O 1
ATOM 788 N N . LEU A 1 103 ? 18.528 9.166 2.473 1.00 10.71 103 LEU A N 1
ATOM 789 C CA . LEU A 1 103 ? 18.955 8.473 3.684 1.00 11.35 103 LEU A CA 1
ATOM 790 C C . LEU A 1 103 ? 20.204 9.128 4.254 1.00 11.11 103 LEU A C 1
ATOM 791 O O . LEU A 1 103 ? 21.013 9.697 3.520 1.00 14.10 103 LEU A O 1
ATOM 796 N N . THR A 1 104 ? 20.371 9.013 5.570 1.00 12.50 104 THR A N 1
ATOM 797 C CA . THR A 1 104 ? 21.579 9.492 6.234 1.00 12.24 104 THR A CA 1
ATOM 798 C C . THR A 1 104 ? 22.309 8.317 6.862 1.00 13.61 104 THR A C 1
ATOM 799 O O . THR A 1 104 ? 21.681 7.508 7.556 1.00 13.26 104 THR A O 1
ATOM 803 N N . PRO A 1 105 ? 23.613 8.167 6.635 1.00 15.20 105 PRO A N 1
ATOM 804 C CA . PRO A 1 105 ? 24.341 7.077 7.293 1.00 15.65 105 PRO A CA 1
ATOM 805 C C . PRO A 1 105 ? 24.427 7.295 8.795 1.00 15.96 105 PRO A C 1
ATOM 806 O O . PRO A 1 105 ? 24.630 8.419 9.270 1.00 17.74 105 PRO A O 1
ATOM 810 N N . ALA A 1 106 ? 24.272 6.200 9.541 1.00 15.63 106 ALA A N 1
ATOM 811 C CA . ALA A 1 106 ? 24.650 6.191 10.941 1.00 17.10 106 ALA A CA 1
ATOM 812 C C . ALA A 1 106 ? 26.153 6.450 11.054 1.00 19.78 106 ALA A C 1
ATOM 813 O O . ALA A 1 106 ? 26.908 6.208 10.108 1.00 19.89 106 ALA A O 1
ATOM 815 N N . PRO A 1 107 ? 26.610 6.958 12.203 1.00 30.52 107 PRO A N 1
ATOM 816 C CA . PRO A 1 107 ? 28.039 7.292 12.341 1.00 28.10 107 PRO A CA 1
ATOM 817 C C . PRO A 1 107 ? 28.983 6.127 12.082 1.00 25.29 107 PRO A C 1
ATOM 818 O O . PRO A 1 107 ? 30.106 6.337 11.603 1.00 29.93 107 PRO A O 1
ATOM 822 N N . PHE A 1 108 ? 28.561 4.908 12.392 1.00 25.63 108 PHE A N 1
ATOM 823 C CA . PHE A 1 108 ? 29.369 3.703 12.256 1.00 25.71 108 PHE A CA 1
ATOM 824 C C . PHE A 1 108 ? 29.189 3.011 10.905 1.00 24.37 108 PHE A C 1
ATOM 825 O O . PHE A 1 108 ? 29.801 1.960 10.678 1.00 27.54 108 PHE A O 1
ATOM 833 N N . SER A 1 109 ? 28.346 3.547 10.028 1.00 22.30 109 SER A N 1
ATOM 834 C CA . SER A 1 109 ? 28.161 2.950 8.711 1.00 26.91 109 SER A CA 1
ATOM 835 C C . SER A 1 109 ? 29.468 3.028 7.923 1.00 26.65 109 SER A C 1
ATOM 836 O O . SER A 1 109 ? 30.212 4.010 8.051 1.00 28.68 109 SER A O 1
ATOM 839 N N . PRO A 1 110 ? 29.789 2.021 7.108 1.00 25.75 110 PRO A N 1
ATOM 840 C CA . PRO A 1 110 ? 31.138 1.937 6.532 1.00 31.28 110 PRO A CA 1
ATOM 841 C C . PRO A 1 110 ? 31.406 3.007 5.482 1.00 38.78 110 PRO A C 1
ATOM 842 O O . PRO A 1 110 ? 30.497 3.648 4.951 1.00 38.60 110 PRO A O 1
ATOM 846 N N . VAL A 1 111 ? 32.696 3.184 5.192 1.00 48.03 111 VAL A N 1
ATOM 847 C CA . VAL A 1 111 ? 33.183 4.134 4.190 1.00 56.33 111 VAL A CA 1
ATOM 848 C C . VAL A 1 111 ? 32.781 5.561 4.544 1.00 68.24 111 VAL A C 1
ATOM 849 O O . VAL A 1 111 ? 33.638 6.425 4.744 1.00 75.10 111 VAL A O 1
#

Solvent-accessible surface area: 6219 Å² total; per-residue (Å²): 96,32,11,3,45,41,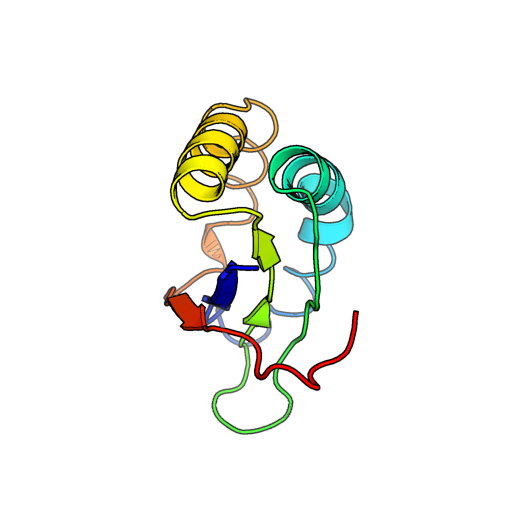20,22,46,4,32,108,72,14,20,85,83,6,46,75,41,9,126,86,61,0,57,86,36,11,28,60,17,9,38,102,63,70,11,49,122,103,15,131,111,63,80,107,38,50,0,25,2,39,1,2,3,107,47,113,76,25,26,74,124,61,65,67,93,12,69,45,48,101,124,33,126,56,7,70,63,126,2,27,107,24,46,119,130,103,54,66,82,82,69,116,43,41,141,180,49,118,145

Secon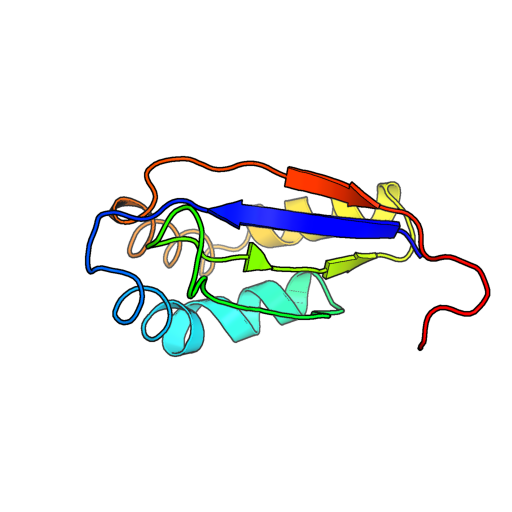dary structure (DSSP, 8-state):
-EEEEEEEEEPTT-HHHHHHHHHHHTHHHHHHHH-EEEEEEE-SSSSSSEEEEEEEES-HHHHHHHHHHHHT-HHHHHHHHHHGGGEEEEEEEEE---TTS--

Radius of gyration: 13.98 Å; Cα contacts (8 Å, |Δi|>4): 184; chains: 1; bounding box: 26×32×38 Å

CATH classification: 3.30.70.100